Protein AF-A0A9P8N746-F1 (afdb_monomer_lite)

Structure (mmCIF, N/CA/C/O backbone):
data_AF-A0A9P8N746-F1
#
_entry.id   AF-A0A9P8N746-F1
#
loop_
_atom_site.group_PDB
_atom_site.id
_atom_site.type_symbol
_atom_site.label_atom_id
_atom_site.label_alt_id
_atom_site.label_comp_id
_atom_site.label_asym_id
_atom_site.label_entity_id
_atom_site.label_seq_id
_atom_site.pdbx_PDB_ins_code
_atom_site.Cartn_x
_atom_site.Cartn_y
_atom_site.Cartn_z
_atom_site.occupancy
_atom_site.B_iso_or_equiv
_atom_site.auth_seq_id
_atom_site.auth_comp_id
_atom_site.auth_asym_id
_atom_site.auth_atom_id
_atom_site.pdbx_PDB_model_num
ATOM 1 N N . MET A 1 1 ? 27.054 -27.789 27.777 1.00 50.03 1 MET A N 1
ATOM 2 C CA . MET A 1 1 ? 26.434 -27.687 26.439 1.00 50.03 1 MET A CA 1
ATOM 3 C C . MET A 1 1 ? 24.930 -27.628 26.649 1.00 50.03 1 MET A C 1
ATOM 5 O O . MET A 1 1 ? 24.378 -28.594 27.156 1.00 50.03 1 MET A O 1
ATOM 9 N N . VAL A 1 2 ? 24.296 -26.480 26.399 1.00 55.00 2 VAL A N 1
ATOM 10 C CA . VAL A 1 2 ? 22.843 -26.298 26.565 1.00 55.00 2 VAL A CA 1
ATOM 11 C C . VAL A 1 2 ? 22.188 -26.629 25.226 1.00 55.00 2 VAL A C 1
ATOM 13 O O . VAL A 1 2 ? 22.554 -26.040 24.212 1.00 55.00 2 VAL A O 1
ATOM 16 N N . LEU A 1 3 ? 21.285 -27.611 25.206 1.00 56.03 3 LEU A N 1
ATOM 17 C CA . LEU A 1 3 ? 20.491 -27.931 24.017 1.00 56.03 3 LEU A CA 1
ATOM 18 C C . LEU A 1 3 ? 19.552 -26.753 23.704 1.00 56.03 3 LEU A C 1
ATOM 20 O O . LEU A 1 3 ? 18.984 -26.186 24.641 1.00 56.03 3 LEU A O 1
ATOM 24 N N . PRO A 1 4 ? 19.362 -26.377 22.426 1.00 53.41 4 PRO A N 1
ATOM 25 C CA . PRO A 1 4 ? 18.393 -25.348 22.076 1.00 53.41 4 PRO A CA 1
ATOM 26 C C . PRO A 1 4 ? 16.993 -25.813 22.491 1.00 53.41 4 PRO A C 1
ATOM 28 O O . PRO A 1 4 ? 16.595 -26.946 22.211 1.00 53.41 4 PRO A O 1
ATOM 31 N N . LEU A 1 5 ? 16.258 -24.938 23.181 1.00 58.66 5 LEU A N 1
ATOM 32 C CA . LEU A 1 5 ? 14.853 -25.158 23.515 1.00 58.66 5 LEU A CA 1
ATOM 33 C C . LEU A 1 5 ? 14.089 -25.449 22.219 1.00 58.66 5 LEU A C 1
ATOM 35 O O . LEU A 1 5 ? 14.156 -24.670 21.267 1.00 58.66 5 LEU A O 1
ATOM 39 N N . LYS A 1 6 ? 13.378 -26.582 22.180 1.00 55.03 6 LYS A N 1
ATOM 40 C CA . LYS A 1 6 ? 12.427 -26.886 21.107 1.00 55.03 6 LYS A CA 1
ATOM 41 C C . LYS A 1 6 ? 11.469 -25.689 20.998 1.00 55.03 6 LYS A C 1
ATOM 43 O O . LYS A 1 6 ? 10.900 -25.323 22.029 1.00 55.03 6 LYS A O 1
ATOM 48 N N . PRO A 1 7 ? 11.299 -25.067 19.817 1.00 60.41 7 PRO A N 1
ATOM 49 C CA . PRO A 1 7 ? 10.281 -24.041 19.639 1.00 60.41 7 PRO A CA 1
ATOM 50 C C . PRO A 1 7 ? 8.944 -24.610 20.110 1.00 60.41 7 PRO A C 1
ATOM 52 O O . PRO A 1 7 ? 8.582 -25.714 19.701 1.00 60.41 7 PRO A O 1
ATOM 55 N N . ALA A 1 8 ? 8.264 -23.904 21.016 1.00 66.31 8 ALA A N 1
ATOM 56 C CA . ALA A 1 8 ? 6.933 -24.293 21.453 1.00 66.31 8 ALA A CA 1
ATOM 57 C C . ALA A 1 8 ? 6.047 -24.422 20.210 1.00 66.31 8 ALA A C 1
ATOM 59 O O . ALA A 1 8 ? 6.001 -23.508 19.383 1.00 66.31 8 ALA A O 1
ATOM 60 N N . GLU A 1 9 ? 5.411 -25.579 20.054 1.00 63.69 9 GLU A N 1
ATOM 61 C CA . GLU A 1 9 ? 4.445 -25.819 18.991 1.00 63.69 9 GLU A CA 1
ATOM 62 C C . GLU A 1 9 ? 3.302 -24.823 19.198 1.00 63.69 9 GLU A C 1
ATOM 64 O O . GLU A 1 9 ? 2.589 -24.868 20.197 1.00 63.69 9 GLU A O 1
ATOM 69 N N . ARG A 1 10 ? 3.246 -23.810 18.331 1.00 69.12 10 ARG A N 1
ATOM 70 C CA . ARG A 1 10 ? 2.259 -22.738 18.408 1.00 69.12 10 ARG A CA 1
ATOM 71 C C . ARG A 1 10 ? 0.929 -23.296 17.916 1.00 69.12 10 ARG A C 1
ATOM 73 O O . ARG A 1 10 ? 0.896 -23.873 16.831 1.00 69.12 10 ARG A O 1
ATOM 80 N N . ASP A 1 11 ? -0.140 -23.074 18.678 1.00 79.62 11 ASP A N 1
ATOM 81 C CA . ASP A 1 11 ? -1.488 -23.425 18.235 1.00 79.62 11 ASP A CA 1
ATOM 82 C C . ASP A 1 11 ? -1.778 -22.768 16.872 1.00 79.62 11 ASP A C 1
ATOM 84 O O . ASP A 1 11 ? -1.524 -21.564 16.710 1.00 79.62 11 ASP A O 1
ATOM 88 N N . PRO A 1 12 ? -2.270 -23.536 15.884 1.00 73.31 12 PRO A N 1
ATOM 89 C CA . PRO A 1 12 ? -2.560 -23.011 14.559 1.00 73.31 12 PRO A CA 1
ATOM 90 C C . PRO A 1 12 ? -3.669 -21.961 14.657 1.00 73.31 12 PRO A C 1
ATOM 92 O O . PRO A 1 12 ? -4.740 -22.223 15.206 1.00 73.31 12 PRO A O 1
ATOM 95 N N . ASP A 1 13 ? -3.410 -20.774 14.110 1.00 82.81 13 ASP A N 1
ATOM 96 C CA . ASP A 1 13 ? -4.401 -19.710 13.958 1.00 82.81 13 ASP A CA 1
ATOM 97 C C . ASP A 1 13 ? -4.862 -19.741 12.498 1.00 82.81 13 ASP A C 1
ATOM 99 O O . ASP A 1 13 ? -4.156 -19.241 11.616 1.00 82.81 13 ASP A O 1
ATOM 103 N N . PRO A 1 14 ? -6.048 -20.304 12.201 1.00 81.62 14 PRO A N 1
ATOM 104 C CA . PRO A 1 14 ? -6.472 -20.536 10.829 1.00 81.62 14 PRO A CA 1
ATOM 105 C C . PRO A 1 14 ? -6.567 -19.252 10.003 1.00 81.62 14 PRO A C 1
ATOM 107 O O . PRO A 1 14 ? -6.422 -19.310 8.783 1.00 81.62 14 PRO A O 1
ATOM 110 N N . ALA A 1 15 ? -6.839 -18.103 10.630 1.00 75.88 15 ALA A N 1
ATOM 111 C CA . ALA A 1 15 ? -6.926 -16.828 9.927 1.00 75.88 15 ALA A CA 1
ATOM 112 C C . ALA A 1 15 ? -5.526 -16.325 9.557 1.00 75.88 15 ALA A C 1
ATOM 114 O O . ALA A 1 15 ? -5.258 -15.993 8.398 1.00 75.88 15 ALA A O 1
ATOM 115 N N . PHE A 1 16 ? -4.615 -16.339 10.528 1.00 74.50 16 PHE A N 1
ATOM 116 C CA . PHE A 1 16 ? -3.247 -15.871 10.337 1.00 74.50 16 PHE A CA 1
ATOM 117 C C . PHE A 1 16 ? -2.428 -16.797 9.426 1.00 74.50 16 PHE A C 1
ATOM 119 O O . PHE A 1 16 ? -1.672 -16.327 8.570 1.00 74.50 16 PHE A O 1
ATOM 126 N N . ASP A 1 17 ? -2.625 -18.108 9.547 1.00 81.88 17 ASP A N 1
ATOM 127 C CA . ASP A 1 17 ? -1.928 -19.122 8.756 1.00 81.88 17 ASP A CA 1
ATOM 128 C C . ASP A 1 17 ? -2.364 -19.082 7.287 1.00 81.88 17 ASP A C 1
ATOM 130 O O . ASP A 1 17 ? -1.523 -19.129 6.389 1.00 81.88 17 ASP A O 1
ATOM 134 N N . ARG A 1 18 ? -3.659 -18.868 7.010 1.00 80.25 18 ARG A N 1
ATOM 135 C CA . ARG A 1 18 ? -4.152 -18.639 5.638 1.00 80.25 18 ARG A CA 1
ATOM 136 C C . ARG A 1 18 ? -3.530 -17.400 5.009 1.00 80.25 18 ARG A C 1
ATOM 138 O O . ARG A 1 18 ? -3.132 -17.443 3.846 1.00 80.25 18 ARG A O 1
ATOM 145 N N . GLN A 1 19 ? -3.428 -16.306 5.762 1.00 76.25 19 GLN A N 1
ATOM 146 C CA . GLN A 1 19 ? -2.815 -15.073 5.270 1.00 76.25 19 GLN A CA 1
ATOM 147 C C . GLN A 1 19 ? -1.318 -15.262 4.993 1.00 76.25 19 GLN A C 1
ATOM 149 O O . GLN A 1 19 ? -0.813 -14.775 3.979 1.00 76.25 19 GLN A O 1
ATOM 154 N N . ARG A 1 20 ? -0.613 -15.999 5.860 1.00 77.31 20 ARG A N 1
ATOM 155 C CA . ARG A 1 20 ? 0.792 -16.372 5.648 1.00 77.31 20 ARG A CA 1
ATOM 156 C C . ARG A 1 20 ? 0.983 -17.227 4.406 1.00 77.31 20 ARG A C 1
ATOM 158 O O . ARG A 1 20 ? 1.853 -16.907 3.602 1.00 77.31 20 ARG A O 1
ATOM 165 N N . GLU A 1 21 ? 0.173 -18.266 4.227 1.00 78.75 21 GLU A N 1
ATOM 166 C CA . GLU A 1 21 ? 0.250 -19.135 3.049 1.00 78.75 21 GLU A CA 1
ATOM 167 C C . GLU A 1 21 ? -0.105 -18.389 1.759 1.00 78.75 21 GLU A C 1
ATOM 169 O O . GLU A 1 21 ? 0.557 -18.564 0.737 1.00 78.75 21 GLU A O 1
ATOM 174 N N . HIS A 1 22 ? -1.089 -17.489 1.805 1.00 74.25 22 HIS A N 1
ATOM 175 C CA . HIS A 1 22 ? -1.443 -16.641 0.667 1.00 74.25 22 HIS A CA 1
ATOM 176 C C . HIS A 1 22 ? -0.302 -15.693 0.261 1.00 74.25 22 HIS A C 1
ATOM 178 O O . HIS A 1 22 ? -0.089 -15.456 -0.925 1.00 74.25 22 HIS A O 1
ATOM 184 N N . LYS A 1 23 ? 0.455 -15.176 1.236 1.00 72.94 23 LYS A N 1
ATOM 185 C CA . LYS A 1 23 ? 1.614 -14.295 1.011 1.00 72.94 23 LYS A CA 1
ATOM 186 C C . LYS A 1 23 ? 2.929 -15.060 0.819 1.00 72.94 23 LYS A C 1
ATOM 188 O O . LYS A 1 23 ? 3.986 -14.441 0.695 1.00 72.94 23 LYS 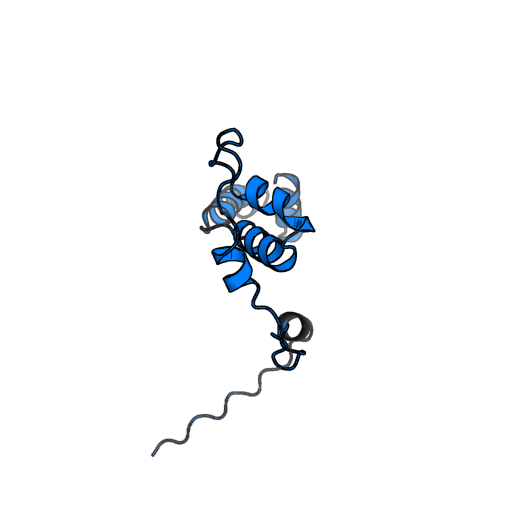A O 1
ATOM 193 N N . ARG A 1 24 ? 2.901 -16.396 0.819 1.00 78.25 24 ARG A N 1
ATOM 194 C CA . ARG A 1 24 ? 4.109 -17.215 0.717 1.00 78.25 24 ARG A CA 1
ATOM 195 C C . ARG A 1 24 ? 4.659 -17.128 -0.702 1.00 78.25 24 ARG A C 1
ATOM 197 O O . ARG A 1 24 ? 4.000 -17.520 -1.665 1.00 78.25 24 ARG A O 1
ATOM 204 N N . ILE A 1 25 ? 5.880 -16.611 -0.825 1.00 69.56 25 ILE A N 1
ATOM 205 C CA . ILE A 1 25 ? 6.564 -16.472 -2.112 1.00 69.56 25 ILE A CA 1
ATOM 206 C C . ILE A 1 25 ? 6.760 -17.871 -2.703 1.00 69.56 25 ILE A C 1
ATOM 208 O O . ILE A 1 25 ? 7.432 -18.727 -2.121 1.00 69.56 25 ILE A O 1
ATOM 212 N N . ARG A 1 26 ? 6.147 -18.120 -3.862 1.00 68.38 26 ARG A N 1
ATOM 213 C CA . ARG A 1 26 ? 6.289 -19.383 -4.590 1.00 68.38 26 ARG A CA 1
ATOM 214 C C . ARG A 1 26 ? 7.582 -19.348 -5.394 1.00 68.38 26 ARG A C 1
ATOM 216 O O . ARG A 1 26 ? 7.609 -18.881 -6.522 1.00 68.38 26 ARG A O 1
ATOM 223 N N . ILE A 1 27 ? 8.643 -19.875 -4.798 1.00 66.69 27 ILE A N 1
ATOM 224 C CA . ILE A 1 27 ? 9.992 -19.939 -5.388 1.00 66.69 27 ILE A CA 1
ATOM 225 C C . ILE A 1 27 ? 10.137 -20.998 -6.497 1.00 66.69 27 ILE A C 1
ATOM 227 O O . ILE A 1 27 ? 11.116 -20.981 -7.228 1.00 66.69 27 ILE A O 1
ATOM 231 N N . ASN A 1 28 ? 9.157 -21.894 -6.654 1.00 64.31 28 ASN A N 1
ATOM 232 C CA . ASN A 1 28 ? 9.225 -23.031 -7.586 1.00 64.31 28 ASN A CA 1
ATOM 233 C C . ASN A 1 28 ? 8.438 -22.806 -8.894 1.00 64.31 28 ASN A C 1
ATOM 235 O O . ASN A 1 28 ? 8.031 -23.768 -9.543 1.00 64.31 28 ASN A O 1
ATOM 239 N N . GLY A 1 29 ? 8.146 -21.552 -9.251 1.00 65.06 29 GLY A N 1
ATOM 240 C CA . GLY A 1 29 ? 7.523 -21.218 -10.534 1.00 65.06 29 GLY A CA 1
ATOM 241 C C . GLY A 1 29 ? 8.529 -21.269 -11.692 1.00 65.06 29 GLY A C 1
ATOM 242 O O . GLY A 1 29 ? 9.733 -21.176 -11.450 1.00 65.06 29 GLY A O 1
ATOM 243 N N . PRO A 1 30 ? 8.070 -21.406 -12.950 1.00 66.50 30 PRO A N 1
ATOM 244 C CA . PRO A 1 30 ? 8.952 -21.243 -14.099 1.00 66.50 30 PRO A CA 1
ATOM 245 C C . PRO A 1 30 ? 9.580 -19.847 -14.048 1.00 66.50 30 PRO A C 1
ATOM 247 O O . PRO A 1 30 ? 8.874 -18.842 -13.960 1.00 66.50 30 PRO A O 1
ATOM 250 N N . VAL A 1 31 ? 10.911 -19.794 -14.070 1.00 64.00 31 VAL A N 1
ATOM 251 C CA . VAL A 1 31 ? 11.654 -18.535 -14.146 1.00 64.00 31 VAL A CA 1
ATOM 252 C C . VAL A 1 31 ? 11.334 -17.911 -15.503 1.00 64.00 31 VAL A C 1
ATOM 254 O O . VAL A 1 31 ? 11.564 -18.537 -16.538 1.00 64.00 31 VAL A O 1
ATOM 257 N N . SER A 1 32 ? 10.748 -16.711 -15.502 1.00 66.31 32 SER A N 1
ATOM 258 C CA . SER A 1 32 ? 10.567 -15.925 -16.727 1.00 66.31 32 SER A CA 1
ATOM 259 C C . SER A 1 32 ? 11.915 -15.806 -17.439 1.00 66.31 32 SER A C 1
ATOM 261 O O . SER A 1 32 ? 12.914 -15.470 -16.808 1.00 66.31 32 SER A O 1
ATOM 263 N N . ALA A 1 33 ? 11.956 -16.079 -18.745 1.00 67.81 33 ALA A N 1
ATOM 264 C CA . ALA A 1 33 ? 13.191 -16.026 -19.535 1.00 67.81 33 ALA A CA 1
ATOM 265 C C . ALA A 1 33 ? 13.799 -14.612 -19.621 1.00 67.81 33 ALA A C 1
ATOM 267 O O . ALA A 1 33 ? 14.943 -14.453 -20.040 1.00 67.81 33 ALA A O 1
ATOM 268 N N . THR A 1 34 ? 13.035 -13.589 -19.237 1.00 71.44 34 THR A N 1
ATOM 269 C CA . THR A 1 34 ? 13.446 -12.187 -19.252 1.00 71.44 34 THR A CA 1
ATOM 270 C C . THR A 1 34 ? 13.263 -11.593 -17.862 1.00 71.44 34 THR A C 1
ATOM 272 O O . THR A 1 34 ? 12.176 -11.680 -17.283 1.00 71.44 34 THR A O 1
ATOM 275 N N . ASP A 1 35 ? 14.335 -10.995 -17.343 1.00 82.19 35 ASP A N 1
ATOM 276 C CA . ASP A 1 35 ? 14.332 -10.252 -16.087 1.00 82.19 35 ASP A CA 1
ATOM 277 C C . ASP A 1 35 ? 13.640 -8.892 -16.284 1.00 82.19 35 ASP A C 1
ATOM 279 O O . ASP A 1 35 ? 14.078 -8.054 -17.077 1.00 82.19 35 ASP A O 1
ATOM 283 N N . LEU A 1 36 ? 12.537 -8.686 -15.560 1.00 77.25 36 LEU A N 1
ATOM 284 C CA . LEU A 1 36 ? 11.729 -7.467 -15.613 1.00 77.25 36 LEU A CA 1
ATOM 285 C C . LEU A 1 36 ? 12.485 -6.241 -15.084 1.00 77.25 36 LEU A C 1
ATOM 287 O O . LEU A 1 36 ? 12.228 -5.124 -15.534 1.00 77.25 36 LEU A O 1
ATOM 291 N N . TYR A 1 37 ? 13.407 -6.437 -14.137 1.00 79.25 37 TYR A N 1
ATOM 292 C CA . TYR A 1 37 ? 14.231 -5.355 -13.608 1.00 79.25 37 TYR A CA 1
ATOM 293 C C . TYR A 1 37 ? 15.212 -4.861 -14.672 1.00 79.25 37 TYR A C 1
ATOM 295 O O . TYR A 1 37 ? 15.260 -3.665 -14.951 1.00 79.25 37 TYR A O 1
ATOM 303 N N . GLU A 1 38 ? 15.920 -5.773 -15.336 1.00 83.19 38 GLU A N 1
ATOM 304 C CA . GLU A 1 38 ? 16.838 -5.427 -16.429 1.00 83.19 38 GLU A CA 1
ATOM 305 C C . GLU A 1 38 ? 16.107 -4.762 -17.601 1.00 83.19 38 GLU A C 1
ATOM 307 O O . GLU A 1 38 ? 16.561 -3.745 -18.131 1.00 83.19 38 GLU A O 1
ATOM 312 N N . GLN A 1 39 ? 14.918 -5.262 -17.957 1.00 81.00 39 GLN A N 1
ATOM 313 C CA . GLN A 1 39 ? 14.060 -4.624 -18.957 1.00 81.00 39 GLN A CA 1
ATOM 314 C C . GLN A 1 39 ? 13.709 -3.178 -18.571 1.00 81.00 39 GLN A C 1
ATOM 316 O O . GLN A 1 39 ? 13.714 -2.291 -19.427 1.00 81.00 39 GLN A O 1
ATOM 321 N N . TYR A 1 40 ? 13.417 -2.922 -17.295 1.00 79.00 40 TYR A N 1
ATOM 322 C CA . TYR A 1 40 ? 13.145 -1.574 -16.803 1.00 79.00 40 TYR A CA 1
ATOM 323 C C . TYR A 1 40 ? 14.373 -0.665 -16.865 1.00 79.00 40 TYR A C 1
ATOM 325 O O . TYR A 1 40 ? 14.251 0.466 -17.329 1.00 79.00 40 TYR A O 1
ATOM 333 N N . ILE A 1 41 ? 15.552 -1.145 -16.453 1.00 82.25 41 ILE A N 1
ATOM 334 C CA . ILE A 1 41 ? 16.799 -0.369 -16.546 1.00 82.25 41 ILE A CA 1
ATOM 335 C C . ILE A 1 41 ? 17.122 -0.010 -18.002 1.00 82.25 41 ILE A C 1
ATOM 337 O O . ILE A 1 41 ? 17.580 1.101 -18.264 1.00 82.25 41 ILE A O 1
ATOM 341 N N . ALA A 1 42 ? 16.853 -0.922 -18.938 1.00 82.50 42 ALA A N 1
ATOM 342 C CA . ALA A 1 42 ? 17.070 -0.709 -20.366 1.00 82.50 42 ALA A CA 1
ATOM 343 C C . ALA A 1 42 ? 16.003 0.181 -21.033 1.00 82.50 42 ALA A C 1
ATOM 345 O O . ALA A 1 42 ? 16.253 0.735 -22.104 1.00 82.50 42 ALA A O 1
ATOM 346 N N . THR A 1 43 ? 14.815 0.316 -20.435 1.00 77.00 43 THR A N 1
ATOM 347 C CA . THR A 1 43 ? 13.747 1.171 -20.967 1.00 77.00 43 THR A CA 1
ATOM 348 C C . THR A 1 43 ? 14.046 2.627 -20.629 1.00 77.00 43 THR A C 1
ATOM 350 O O . THR A 1 43 ? 14.343 2.952 -19.479 1.00 77.00 43 THR A O 1
ATOM 353 N N . ASP A 1 44 ? 13.923 3.521 -21.612 1.00 69.00 44 ASP A N 1
ATOM 354 C CA . ASP A 1 44 ? 14.101 4.950 -21.369 1.00 69.00 44 ASP A CA 1
ATOM 355 C C . ASP A 1 44 ? 13.143 5.428 -20.265 1.00 69.00 44 ASP A C 1
ATOM 357 O O . ASP A 1 44 ? 11.912 5.292 -20.335 1.00 69.00 44 ASP A O 1
ATOM 361 N N . ARG A 1 45 ? 13.736 5.948 -19.188 1.00 65.50 45 ARG A N 1
ATOM 362 C CA . ARG A 1 45 ? 13.009 6.361 -17.987 1.00 65.50 45 ARG A CA 1
ATOM 363 C C . ARG A 1 45 ? 12.157 7.595 -18.268 1.00 65.50 45 ARG A C 1
ATOM 365 O O . ARG A 1 45 ? 11.180 7.804 -17.549 1.00 65.50 45 ARG A O 1
ATOM 372 N N . LEU A 1 46 ? 12.487 8.363 -19.310 1.00 59.31 46 LEU A N 1
ATOM 373 C CA . LEU A 1 46 ? 12.079 9.751 -19.473 1.00 59.31 46 LEU A CA 1
ATOM 374 C C . LEU A 1 46 ? 11.607 10.059 -20.902 1.00 59.31 46 LEU A C 1
ATOM 376 O O . LEU A 1 46 ? 12.257 10.803 -21.623 1.00 59.31 46 LEU A O 1
ATOM 380 N N . TYR A 1 47 ? 10.433 9.569 -21.306 1.00 52.59 47 TYR A N 1
ATOM 381 C CA . TYR A 1 47 ? 9.757 10.151 -22.473 1.00 52.59 47 TYR A CA 1
ATOM 382 C C . TYR A 1 47 ? 8.472 10.870 -22.078 1.00 52.59 47 TYR A C 1
ATOM 384 O O . TYR A 1 47 ? 7.364 10.393 -22.310 1.00 52.59 47 TYR A O 1
ATOM 392 N N . ASN A 1 48 ? 8.648 12.027 -21.435 1.00 53.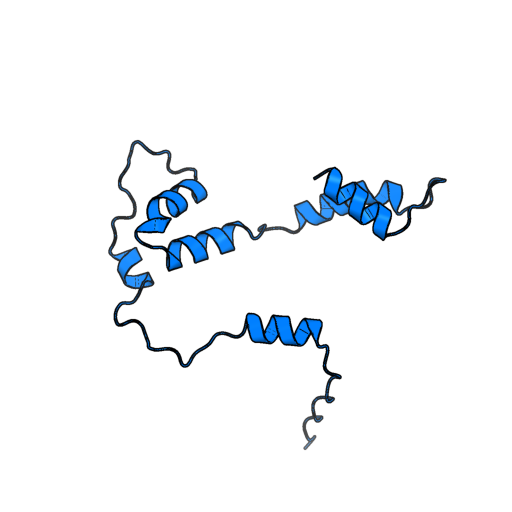78 48 ASN A N 1
ATOM 393 C CA . ASN A 1 48 ? 7.931 13.252 -21.786 1.00 53.78 48 ASN A CA 1
ATOM 394 C C . ASN A 1 48 ? 8.424 14.416 -20.914 1.00 53.78 48 ASN A C 1
ATOM 396 O O . ASN A 1 48 ? 7.964 14.581 -19.788 1.00 53.78 48 ASN A O 1
ATOM 400 N N . ASP A 1 49 ? 9.227 15.314 -21.487 1.00 53.84 49 ASP A N 1
ATOM 401 C CA . ASP A 1 49 ? 9.539 16.642 -20.917 1.00 53.84 49 ASP A CA 1
ATOM 402 C C . ASP A 1 49 ? 8.279 17.518 -20.697 1.00 53.84 49 ASP A C 1
ATOM 404 O O . ASP A 1 49 ? 8.340 18.635 -20.188 1.00 53.84 49 ASP A O 1
ATOM 408 N N . LYS A 1 50 ? 7.107 17.018 -21.114 1.00 52.28 50 LYS A N 1
ATOM 409 C CA . LYS A 1 50 ? 5.786 17.652 -21.028 1.00 52.28 50 LYS A CA 1
ATOM 410 C C . LYS A 1 5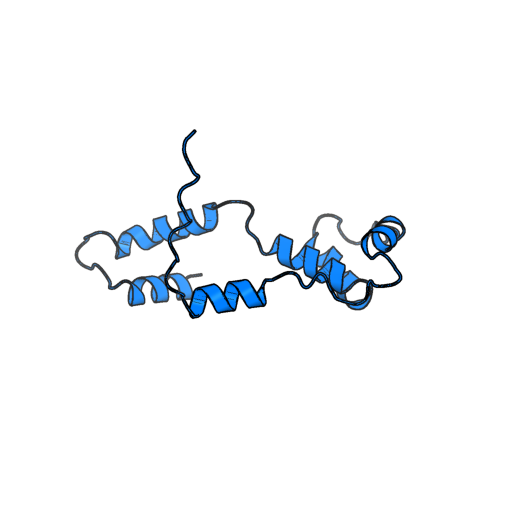0 ? 4.873 17.051 -19.954 1.00 52.28 50 LYS A C 1
ATOM 412 O O . LYS A 1 50 ? 3.837 17.650 -19.671 1.00 52.28 50 LYS A O 1
ATOM 417 N N . ALA A 1 51 ? 5.211 15.888 -19.397 1.00 51.91 51 ALA A N 1
ATOM 418 C CA . ALA A 1 51 ? 4.466 15.256 -18.314 1.00 51.91 51 ALA A CA 1
ATOM 419 C C . ALA A 1 51 ? 5.242 15.525 -17.026 1.00 51.91 51 ALA A C 1
ATOM 421 O O . ALA A 1 51 ? 6.344 15.006 -16.849 1.00 51.91 51 ALA A O 1
ATOM 422 N N . GLY A 1 52 ? 4.703 16.411 -16.186 1.00 52.09 52 GLY A N 1
ATOM 423 C CA . GLY A 1 52 ? 5.327 16.830 -14.935 1.00 52.09 52 GLY A CA 1
ATOM 424 C C . GLY A 1 52 ? 5.897 15.632 -14.181 1.00 52.09 52 GLY A C 1
ATOM 425 O O . GLY A 1 52 ? 5.176 14.691 -13.861 1.00 52.09 52 GLY A O 1
ATOM 426 N N . HIS A 1 53 ? 7.205 15.674 -13.942 1.00 54.22 53 HIS A N 1
ATOM 427 C CA . HIS A 1 53 ? 8.000 14.637 -13.277 1.00 54.22 53 HIS A CA 1
ATOM 428 C C . HIS A 1 53 ? 7.639 14.415 -11.800 1.00 54.22 53 HIS A C 1
ATOM 430 O O . HIS A 1 53 ? 8.311 13.650 -11.112 1.00 54.22 53 HIS A O 1
ATOM 436 N N . ASP A 1 54 ? 6.582 15.059 -11.318 1.00 65.81 54 ASP A N 1
ATOM 437 C CA . ASP A 1 54 ? 6.299 15.180 -9.895 1.00 65.81 54 ASP A CA 1
ATOM 438 C C . ASP A 1 54 ? 5.274 14.144 -9.405 1.00 65.81 54 ASP A C 1
ATOM 440 O O . ASP A 1 54 ? 5.096 13.991 -8.199 1.00 65.81 54 ASP A O 1
ATOM 444 N N . ASP A 1 55 ? 4.624 13.398 -10.312 1.00 83.00 55 ASP A N 1
ATOM 445 C CA . ASP A 1 55 ? 3.645 12.365 -9.952 1.00 83.00 55 ASP A CA 1
ATOM 446 C C . ASP A 1 55 ? 4.135 10.949 -10.302 1.00 83.00 55 ASP A C 1
ATOM 448 O O . ASP A 1 55 ? 3.980 10.437 -11.419 1.00 83.00 55 ASP A O 1
ATOM 452 N N . ALA A 1 56 ? 4.711 10.289 -9.296 1.00 85.94 56 ALA A N 1
ATOM 453 C CA . ALA A 1 56 ? 5.176 8.911 -9.395 1.00 85.94 56 ALA A CA 1
ATOM 454 C C . ALA A 1 56 ? 4.028 7.906 -9.616 1.00 85.94 56 ALA A C 1
ATOM 456 O O . ALA A 1 56 ? 4.243 6.862 -10.236 1.00 85.94 56 ALA A O 1
ATOM 457 N N . ILE A 1 57 ? 2.807 8.204 -9.156 1.00 89.62 57 ILE A N 1
ATOM 458 C CA . ILE A 1 57 ? 1.644 7.329 -9.351 1.00 89.62 57 ILE A CA 1
ATOM 459 C C . ILE A 1 57 ? 1.227 7.371 -10.822 1.00 89.62 57 ILE A C 1
ATOM 461 O O . ILE A 1 57 ? 1.116 6.320 -11.461 1.00 89.62 57 ILE A O 1
ATOM 465 N N . ALA A 1 58 ? 1.077 8.568 -11.396 1.00 87.44 58 ALA A N 1
ATOM 466 C CA . ALA A 1 58 ? 0.750 8.734 -12.814 1.00 87.44 58 ALA A CA 1
ATOM 467 C C . ALA A 1 58 ? 1.797 8.077 -13.734 1.00 87.44 58 ALA A C 1
ATOM 469 O O . ALA A 1 58 ? 1.445 7.435 -14.730 1.00 87.44 58 ALA A O 1
ATOM 470 N N . TYR A 1 59 ? 3.080 8.168 -13.366 1.00 85.56 59 TYR A N 1
ATOM 471 C CA . TYR A 1 59 ? 4.177 7.511 -14.077 1.00 85.56 59 TYR A CA 1
ATOM 472 C C . TYR A 1 59 ? 3.977 5.993 -14.195 1.00 85.56 59 TYR A C 1
ATOM 474 O O . TYR A 1 59 ? 4.064 5.447 -15.300 1.00 85.56 59 TYR A O 1
ATOM 482 N N . TRP A 1 60 ? 3.688 5.302 -13.087 1.00 88.56 60 TRP A N 1
ATOM 483 C CA . TRP A 1 60 ? 3.514 3.844 -13.099 1.00 88.56 60 TRP A CA 1
ATOM 484 C C . TRP A 1 60 ? 2.177 3.408 -13.692 1.00 88.56 60 TRP A C 1
ATOM 486 O O . TRP A 1 60 ? 2.131 2.383 -14.371 1.00 88.56 60 TRP A O 1
ATOM 496 N N . LEU A 1 61 ? 1.118 4.209 -13.539 1.00 88.69 61 LEU A N 1
ATOM 497 C CA . LEU A 1 61 ? -0.160 3.959 -14.211 1.00 88.69 61 LEU A CA 1
ATOM 498 C C . LEU A 1 61 ? -0.016 3.988 -15.738 1.00 88.69 61 LEU A C 1
ATOM 500 O O . LEU A 1 61 ? -0.542 3.107 -16.413 1.00 88.69 61 LEU A O 1
ATOM 504 N N . SER A 1 62 ? 0.765 4.924 -16.291 1.00 86.38 62 SER A N 1
ATOM 505 C CA . SER A 1 62 ? 1.013 4.991 -17.744 1.00 86.38 62 SER A CA 1
ATOM 506 C C . SER A 1 62 ? 1.740 3.761 -18.312 1.00 86.38 62 SER A C 1
ATOM 508 O O . SER A 1 62 ? 1.655 3.482 -19.506 1.00 86.38 62 SER A O 1
ATOM 510 N N . ARG A 1 63 ? 2.444 3.005 -17.457 1.00 84.94 63 ARG A N 1
ATOM 511 C CA . ARG A 1 63 ? 3.187 1.786 -17.814 1.00 84.94 63 ARG A CA 1
ATOM 512 C C . ARG A 1 63 ? 2.486 0.504 -17.376 1.00 84.94 63 ARG A C 1
ATOM 514 O O . ARG A 1 63 ? 3.066 -0.571 -17.505 1.00 84.94 63 ARG A O 1
ATOM 521 N N . TYR A 1 64 ? 1.252 0.584 -16.882 1.00 87.25 64 TYR A N 1
ATOM 522 C CA . TYR A 1 64 ? 0.558 -0.588 -16.354 1.00 87.25 64 TYR A CA 1
ATOM 523 C C . TYR A 1 64 ? 0.338 -1.675 -17.419 1.00 87.25 64 TYR A C 1
ATOM 525 O O . TYR A 1 64 ? 0.464 -2.860 -17.119 1.00 87.25 64 TYR A O 1
ATOM 533 N N . ASP A 1 65 ? 0.087 -1.290 -18.672 1.00 85.38 65 ASP A N 1
ATOM 534 C CA . ASP A 1 65 ? -0.103 -2.249 -19.767 1.00 85.38 65 ASP A CA 1
ATOM 535 C C . ASP A 1 65 ? 1.220 -2.804 -20.321 1.00 85.38 65 ASP A C 1
ATOM 537 O O . ASP A 1 65 ? 1.277 -3.960 -20.739 1.00 85.38 65 ASP A O 1
ATOM 541 N N . SER A 1 66 ? 2.298 -2.011 -20.311 1.00 83.44 66 SER A N 1
ATOM 542 C CA . SER A 1 66 ? 3.601 -2.398 -20.879 1.00 83.44 66 SER A CA 1
ATOM 543 C C . SER A 1 66 ? 4.520 -3.111 -19.884 1.00 83.44 66 SER A C 1
ATOM 545 O O . SER A 1 66 ? 5.334 -3.940 -20.287 1.00 83.44 66 SER A O 1
ATOM 547 N N . GLN A 1 67 ? 4.400 -2.804 -18.591 1.00 84.38 67 GLN A N 1
ATOM 548 C CA . GLN A 1 67 ? 5.247 -3.312 -17.507 1.00 84.38 67 GLN A CA 1
ATOM 549 C C . GLN A 1 67 ? 4.401 -3.682 -16.279 1.00 84.38 67 GLN A C 1
ATOM 551 O O . GLN A 1 67 ? 4.675 -3.255 -15.159 1.00 84.38 67 GLN A O 1
ATOM 556 N N . ARG A 1 68 ? 3.351 -4.484 -16.487 1.00 85.94 68 ARG A N 1
ATOM 557 C CA . ARG A 1 68 ? 2.297 -4.753 -15.494 1.00 85.94 68 ARG A CA 1
ATOM 558 C C . ARG A 1 68 ? 2.790 -5.190 -14.120 1.00 85.94 68 ARG A C 1
ATOM 560 O O . ARG A 1 68 ? 2.316 -4.668 -13.114 1.00 85.94 68 ARG A O 1
ATOM 567 N N . ASP A 1 69 ? 3.707 -6.150 -14.059 1.00 86.50 69 ASP A N 1
ATOM 568 C CA . ASP A 1 69 ? 4.166 -6.688 -12.775 1.00 86.50 69 ASP A CA 1
ATOM 569 C C . ASP A 1 69 ? 5.022 -5.683 -12.001 1.00 86.50 69 ASP A C 1
ATOM 571 O O . ASP A 1 69 ? 4.850 -5.542 -10.790 1.00 86.50 69 ASP A O 1
ATOM 575 N N . LEU A 1 70 ? 5.873 -4.923 -12.696 1.00 87.00 70 LEU A N 1
ATOM 576 C CA . LEU A 1 70 ? 6.693 -3.888 -12.073 1.00 87.00 70 LEU A CA 1
ATOM 577 C C . LEU A 1 70 ? 5.854 -2.674 -11.652 1.00 87.00 70 LEU A C 1
ATOM 579 O O . LEU A 1 70 ? 6.008 -2.180 -10.538 1.00 87.00 70 LEU A O 1
ATOM 583 N N . ALA A 1 71 ? 4.921 -2.242 -12.504 1.00 88.38 71 ALA A N 1
ATOM 584 C CA . ALA A 1 71 ? 3.982 -1.171 -12.188 1.00 88.38 71 ALA A CA 1
ATOM 585 C C . ALA A 1 71 ? 3.102 -1.535 -10.989 1.00 88.38 71 ALA A C 1
ATOM 587 O O . ALA A 1 71 ? 2.935 -0.723 -10.084 1.00 88.38 71 ALA A O 1
ATOM 588 N N . ARG A 1 72 ? 2.589 -2.772 -10.933 1.00 91.00 72 ARG A N 1
ATOM 589 C CA . ARG A 1 72 ? 1.829 -3.257 -9.776 1.00 91.00 72 ARG A CA 1
ATOM 590 C C . ARG A 1 72 ? 2.674 -3.253 -8.506 1.00 91.00 72 ARG A C 1
ATOM 592 O O . ARG A 1 72 ? 2.215 -2.727 -7.504 1.00 91.00 72 ARG A O 1
ATOM 599 N N . PHE A 1 73 ? 3.908 -3.755 -8.561 1.00 89.88 73 PHE A N 1
ATOM 600 C CA . PHE A 1 73 ? 4.815 -3.723 -7.411 1.00 89.88 73 PHE A CA 1
ATOM 601 C C . PHE A 1 73 ? 5.075 -2.296 -6.904 1.00 89.88 73 PHE A C 1
ATOM 603 O O . PHE A 1 73 ? 5.007 -2.046 -5.702 1.00 89.88 73 PHE A O 1
ATOM 610 N N . ALA A 1 74 ? 5.344 -1.352 -7.808 1.00 90.94 74 ALA A N 1
ATOM 611 C CA . ALA A 1 74 ? 5.587 0.039 -7.439 1.00 90.94 74 ALA A CA 1
ATOM 612 C C . ALA A 1 74 ? 4.344 0.709 -6.828 1.00 90.94 74 ALA A C 1
ATOM 614 O O . ALA A 1 74 ? 4.453 1.400 -5.818 1.00 90.94 74 ALA A O 1
ATOM 615 N N . LEU A 1 75 ? 3.161 0.474 -7.402 1.00 92.31 75 LEU A N 1
ATOM 616 C CA . LEU A 1 75 ? 1.899 1.007 -6.881 1.00 92.31 75 LEU A CA 1
ATOM 617 C C . LEU A 1 75 ? 1.534 0.394 -5.522 1.00 92.31 75 LEU A C 1
ATOM 619 O O . LEU A 1 75 ? 1.106 1.122 -4.629 1.00 92.31 75 LEU A O 1
ATOM 623 N N . ASP A 1 76 ? 1.762 -0.909 -5.335 1.00 93.81 76 ASP A N 1
ATOM 624 C CA . ASP A 1 76 ? 1.578 -1.581 -4.044 1.00 93.81 76 ASP A CA 1
ATOM 625 C C . ASP A 1 76 ? 2.513 -0.991 -2.976 1.00 93.81 76 ASP A C 1
ATOM 627 O O . ASP A 1 76 ? 2.110 -0.816 -1.828 1.00 93.81 76 ASP A O 1
ATOM 631 N N . LEU A 1 77 ? 3.752 -0.646 -3.346 1.00 92.06 77 LEU A N 1
ATOM 632 C CA . LEU A 1 77 ? 4.698 0.018 -2.450 1.00 92.06 77 LEU A CA 1
ATOM 633 C C . LEU A 1 77 ? 4.235 1.434 -2.081 1.00 92.06 77 LEU A C 1
ATOM 635 O O . LEU A 1 77 ? 4.328 1.815 -0.919 1.00 92.06 77 LEU A O 1
ATOM 639 N N . PHE A 1 78 ? 3.718 2.202 -3.040 1.00 90.50 78 PHE A N 1
ATOM 640 C CA . PHE A 1 78 ? 3.211 3.558 -2.794 1.00 90.50 78 PHE A CA 1
ATOM 641 C C . PHE A 1 78 ? 1.925 3.596 -1.971 1.00 90.50 78 PHE A C 1
ATOM 643 O O . PHE A 1 78 ? 1.646 4.607 -1.334 1.00 90.50 78 PHE A O 1
ATOM 650 N N . ALA A 1 79 ? 1.162 2.503 -1.942 1.00 90.62 79 ALA A N 1
ATOM 651 C CA . ALA A 1 79 ? 0.013 2.369 -1.054 1.00 90.62 79 ALA A CA 1
ATOM 652 C C . ALA A 1 79 ? 0.412 2.221 0.428 1.00 90.62 79 ALA A C 1
ATOM 654 O O . ALA A 1 79 ? -0.441 2.338 1.308 1.00 90.62 79 ALA A O 1
ATOM 655 N N . ILE A 1 80 ? 1.688 1.952 0.725 1.00 90.19 80 ILE A N 1
ATOM 656 C CA . ILE A 1 80 ? 2.198 1.870 2.093 1.00 90.19 80 ILE A CA 1
ATOM 657 C C . ILE A 1 80 ? 2.600 3.274 2.540 1.00 90.19 80 ILE A C 1
ATOM 659 O O . ILE A 1 80 ? 3.545 3.855 2.006 1.00 90.19 80 ILE A O 1
ATOM 663 N N . SER A 1 81 ? 1.912 3.803 3.555 1.00 88.00 81 SER A N 1
ATOM 664 C CA . SER A 1 81 ? 2.317 5.072 4.160 1.00 88.00 81 SER A CA 1
ATOM 665 C C . SER A 1 81 ? 3.743 4.962 4.729 1.00 88.00 81 SER A C 1
ATOM 667 O O . SER A 1 81 ? 4.054 3.987 5.425 1.00 88.00 81 SER A O 1
ATOM 669 N N . PRO A 1 82 ? 4.629 5.940 4.464 1.00 87.00 82 PRO A N 1
ATOM 670 C CA . PRO A 1 82 ? 6.001 5.922 4.966 1.00 87.00 82 PRO A CA 1
ATOM 671 C C . PRO A 1 82 ? 6.094 6.137 6.486 1.00 87.00 82 PRO A C 1
ATOM 673 O O . PRO A 1 82 ? 7.163 5.918 7.060 1.00 87.00 82 PRO A O 1
ATOM 676 N N . MET A 1 83 ? 5.015 6.582 7.143 1.00 90.75 83 MET A N 1
ATOM 677 C CA . MET A 1 83 ? 4.986 6.918 8.568 1.00 90.75 83 MET A CA 1
ATOM 678 C C . MET A 1 83 ? 3.660 6.499 9.224 1.00 90.75 83 MET A C 1
ATOM 680 O O . MET A 1 83 ? 2.639 6.324 8.567 1.00 90.75 83 MET A O 1
ATOM 684 N N . SER A 1 84 ? 3.670 6.337 10.549 1.00 90.81 84 SER A N 1
ATOM 685 C CA . SER A 1 84 ? 2.482 6.041 11.363 1.00 90.81 84 SER A CA 1
ATOM 686 C C . SER A 1 84 ? 1.593 7.258 11.648 1.00 90.81 84 SER A C 1
ATOM 688 O O . SER A 1 84 ? 0.626 7.134 12.400 1.00 90.81 84 SER A O 1
ATOM 690 N N . ASP A 1 85 ? 1.879 8.419 11.062 1.00 91.00 85 ASP A N 1
ATOM 691 C CA . ASP A 1 85 ? 1.215 9.690 11.362 1.00 91.00 85 ASP A CA 1
ATOM 692 C C . ASP A 1 85 ? -0.287 9.665 11.038 1.00 91.00 85 ASP A C 1
ATOM 694 O O . ASP A 1 85 ? -1.092 10.241 11.770 1.00 91.00 85 ASP A O 1
ATOM 698 N N . GLU A 1 86 ? -0.694 8.950 9.986 1.00 87.12 86 GLU A N 1
ATOM 699 C CA . GLU A 1 86 ? -2.107 8.753 9.647 1.00 87.12 86 GLU A CA 1
ATOM 700 C C . GLU A 1 86 ? -2.859 8.006 10.755 1.00 87.12 86 GLU A C 1
ATOM 702 O O . GLU A 1 86 ? -3.933 8.436 11.183 1.00 87.12 86 GLU A O 1
ATOM 707 N N . CYS A 1 87 ? -2.265 6.924 11.269 1.00 88.88 87 CYS A N 1
ATOM 708 C CA . CYS A 1 87 ? -2.831 6.156 12.375 1.00 88.88 87 CYS A CA 1
ATOM 709 C C . CYS A 1 87 ? -2.819 6.973 13.673 1.00 88.88 87 CYS A C 1
ATOM 711 O O . CYS A 1 87 ? -3.808 6.995 14.398 1.00 88.88 87 CYS A O 1
ATOM 713 N N . GLU A 1 88 ? -1.732 7.690 13.961 1.00 91.56 88 GLU A N 1
ATOM 714 C CA . GLU A 1 88 ? -1.618 8.556 15.140 1.00 91.56 88 GLU A CA 1
ATOM 715 C C . GLU A 1 88 ? -2.651 9.690 15.126 1.00 91.56 88 GLU A C 1
ATOM 717 O O . GLU A 1 88 ? -3.266 9.987 16.158 1.00 91.56 88 GLU A O 1
ATOM 722 N N . ARG A 1 89 ? -2.902 10.289 13.956 1.00 90.25 89 ARG A N 1
ATOM 723 C CA . ARG A 1 89 ? -3.944 11.304 13.762 1.00 90.25 89 A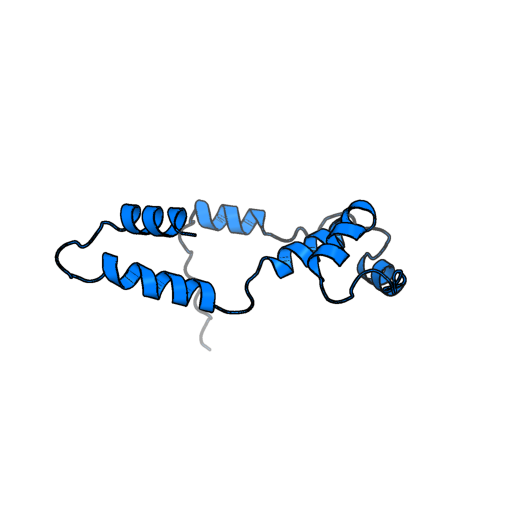RG A CA 1
ATOM 724 C C . ARG A 1 89 ? -5.339 10.723 14.001 1.00 90.25 89 ARG A C 1
ATOM 726 O O . ARG A 1 89 ? -6.126 11.357 14.704 1.00 90.25 89 ARG A O 1
ATOM 733 N N . LEU A 1 90 ? -5.615 9.519 13.492 1.00 89.56 90 LEU A N 1
ATOM 734 C CA . LEU A 1 90 ? -6.876 8.797 13.715 1.00 89.56 90 LEU A CA 1
ATOM 735 C C . LEU A 1 90 ? -7.070 8.427 15.196 1.00 89.56 90 LEU A C 1
ATOM 737 O O . LEU A 1 90 ? -8.142 8.621 15.762 1.00 89.56 90 LEU A O 1
ATOM 741 N N . PHE A 1 91 ? -6.030 7.958 15.885 1.00 87.69 91 PHE A N 1
ATOM 742 C CA . PHE A 1 91 ? -6.133 7.664 17.319 1.00 87.69 91 PHE A CA 1
ATOM 743 C C . PHE A 1 91 ? -6.311 8.925 18.163 1.00 87.69 91 PHE A C 1
ATOM 745 O O . PHE A 1 91 ? -7.029 8.911 19.166 1.00 87.69 91 PHE A O 1
ATOM 752 N N . SER A 1 92 ? -5.715 10.037 17.737 1.00 88.44 92 SER A N 1
ATOM 753 C CA . SER A 1 92 ? -5.902 11.332 18.389 1.00 88.44 92 SER A CA 1
ATOM 754 C C . SER A 1 92 ? -7.347 11.831 18.270 1.00 88.44 92 SER A C 1
ATOM 756 O O . SER A 1 92 ? -7.879 12.351 19.254 1.00 88.44 92 SER A O 1
ATOM 758 N N . SER A 1 93 ? -8.015 11.643 17.121 1.00 84.44 93 SER A N 1
ATOM 759 C CA . SER A 1 93 ? -9.447 11.965 16.971 1.00 84.44 93 SER A CA 1
ATOM 760 C C . SER A 1 93 ? -10.338 11.016 17.770 1.00 84.44 93 SER A C 1
ATOM 762 O O . SER A 1 93 ? -11.219 11.476 18.506 1.00 84.44 93 SER A O 1
ATOM 764 N N . ALA A 1 94 ? -10.063 9.711 17.700 1.00 87.25 94 ALA A N 1
ATOM 765 C CA . ALA A 1 94 ? -10.817 8.679 18.409 1.00 87.25 94 ALA A CA 1
ATOM 766 C C . ALA A 1 94 ? -10.718 8.804 19.941 1.00 87.25 94 ALA A C 1
ATOM 768 O O . ALA A 1 94 ? -11.602 8.353 20.667 1.00 87.25 94 ALA A O 1
ATOM 769 N N . ASN A 1 95 ? -9.689 9.472 20.470 1.00 86.31 95 ASN A N 1
ATOM 770 C CA . ASN A 1 95 ? -9.518 9.681 21.909 1.00 86.31 95 ASN A CA 1
ATOM 771 C C . ASN A 1 95 ? -10.766 10.284 22.593 1.00 86.31 95 ASN A C 1
ATOM 773 O O . ASN A 1 95 ? -11.067 9.955 23.740 1.00 86.31 95 ASN A O 1
ATOM 777 N N . LEU A 1 96 ? -11.536 11.125 21.890 1.00 80.62 96 LEU A N 1
ATOM 778 C CA . LEU A 1 96 ? -12.765 11.735 22.418 1.00 80.62 96 LEU A CA 1
ATOM 779 C C . LEU A 1 96 ? -13.904 10.732 22.658 1.00 80.62 96 LEU A C 1
ATOM 781 O O . LEU A 1 96 ? -14.727 10.963 23.542 1.00 80.62 96 LEU A O 1
ATOM 785 N N . THR A 1 97 ? -13.967 9.651 21.879 1.00 80.94 97 THR A N 1
ATOM 786 C CA . THR A 1 97 ? -14.989 8.596 21.994 1.00 80.94 97 THR A CA 1
ATOM 787 C C . THR A 1 97 ? -14.509 7.417 22.845 1.00 80.94 97 THR A C 1
ATOM 789 O O . THR A 1 97 ? -15.329 6.673 23.392 1.00 80.94 97 THR A O 1
ATOM 792 N N . VAL A 1 98 ? -13.186 7.282 23.005 1.00 81.19 98 VAL A N 1
ATOM 793 C CA . VAL A 1 98 ? -12.520 6.290 23.862 1.00 81.19 98 VAL A CA 1
ATOM 794 C C . VAL A 1 98 ? -12.482 6.726 25.334 1.00 81.19 98 VAL A C 1
ATOM 796 O O . VAL A 1 98 ? -12.726 5.898 26.217 1.00 81.19 98 VAL A O 1
ATOM 799 N N . VAL A 1 99 ? -12.171 7.998 25.621 1.00 73.50 99 VAL A N 1
ATOM 800 C CA . VAL A 1 99 ? -12.002 8.519 26.993 1.00 73.50 99 VAL A CA 1
ATOM 801 C C . VAL A 1 99 ? -13.333 8.980 27.594 1.00 73.50 99 VAL A C 1
ATOM 803 O O . VAL A 1 99 ? -14.226 9.462 26.906 1.00 73.50 99 VAL A O 1
ATOM 806 N N . ASP A 1 100 ? -13.454 8.832 28.916 1.00 61.38 100 ASP A N 1
ATOM 807 C CA . ASP A 1 100 ? -14.681 8.883 29.725 1.00 61.38 100 ASP A CA 1
ATOM 808 C C . ASP A 1 100 ? -15.318 10.285 29.894 1.00 61.38 100 ASP A C 1
ATOM 810 O O . ASP A 1 100 ? -15.715 10.707 30.982 1.00 61.38 100 ASP A O 1
ATOM 814 N N . ARG A 1 101 ? -15.442 11.059 28.812 1.00 56.84 101 ARG A N 1
ATOM 815 C CA . ARG A 1 101 ? -16.267 12.274 28.795 1.00 56.84 101 ARG A CA 1
ATOM 816 C C . ARG A 1 101 ? -17.721 11.897 28.496 1.00 56.84 101 ARG A C 1
ATOM 818 O O . ARG A 1 101 ? -18.183 12.042 27.376 1.00 56.84 101 ARG A O 1
ATOM 825 N N . ARG A 1 102 ? -18.449 11.405 29.509 1.00 58.72 102 ARG A N 1
ATOM 826 C CA . ARG A 1 102 ? -19.928 11.228 29.537 1.00 58.72 102 ARG A CA 1
ATOM 827 C C . ARG A 1 102 ? -20.590 10.509 28.332 1.00 58.72 102 ARG A C 1
ATOM 829 O O . ARG A 1 102 ? -21.803 10.615 28.175 1.00 58.72 102 ARG A O 1
ATOM 836 N N . GLY A 1 103 ? -19.850 9.740 27.528 1.00 68.62 103 GLY A N 1
ATOM 837 C CA . GLY A 1 103 ? -20.382 9.101 26.317 1.00 68.62 103 GLY A CA 1
ATOM 838 C C . GLY A 1 103 ? -19.455 8.076 25.663 1.00 68.62 103 GLY A C 1
ATOM 839 O O . GLY A 1 103 ? -19.401 8.019 24.439 1.00 68.62 103 GLY A O 1
ATOM 840 N N . ARG A 1 104 ? -18.708 7.292 26.457 1.00 79.38 104 ARG A N 1
ATOM 841 C CA . ARG A 1 104 ? -17.803 6.254 25.936 1.00 79.38 104 ARG A CA 1
ATOM 842 C C . ARG A 1 104 ? -18.562 5.293 25.022 1.00 79.38 104 ARG A C 1
ATOM 844 O O . ARG A 1 104 ? -19.531 4.659 25.444 1.00 79.38 104 ARG A O 1
ATOM 851 N N . LEU A 1 105 ? -18.098 5.176 23.784 1.00 85.62 105 LEU A N 1
ATOM 852 C CA . LEU A 1 105 ? -18.702 4.299 22.790 1.00 85.62 105 LEU A CA 1
ATOM 853 C C . LEU A 1 105 ? -18.055 2.911 22.836 1.00 85.62 105 LEU A C 1
ATOM 855 O O . LEU A 1 105 ? -16.941 2.726 23.334 1.00 85.62 105 LEU A O 1
ATOM 859 N N . LYS A 1 106 ? -18.786 1.908 22.350 1.00 88.94 106 LYS A N 1
ATOM 860 C CA . LYS A 1 106 ? -18.235 0.563 22.165 1.00 88.94 106 LYS A CA 1
ATOM 861 C C . LYS A 1 106 ? -17.247 0.565 20.992 1.00 88.94 106 LYS A C 1
ATOM 863 O O . LYS A 1 106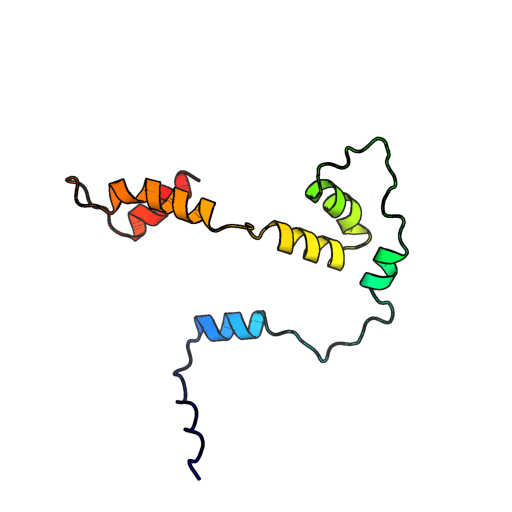 ? -17.359 1.397 20.097 1.00 88.94 106 LYS A O 1
ATOM 868 N N . ALA A 1 107 ? -16.277 -0.350 21.013 1.00 88.31 107 ALA A N 1
ATOM 869 C CA . ALA A 1 107 ? -15.176 -0.378 20.045 1.00 88.31 107 ALA A CA 1
ATOM 870 C C . ALA A 1 107 ? -15.646 -0.513 18.585 1.00 88.31 107 ALA A C 1
ATOM 872 O O . ALA A 1 1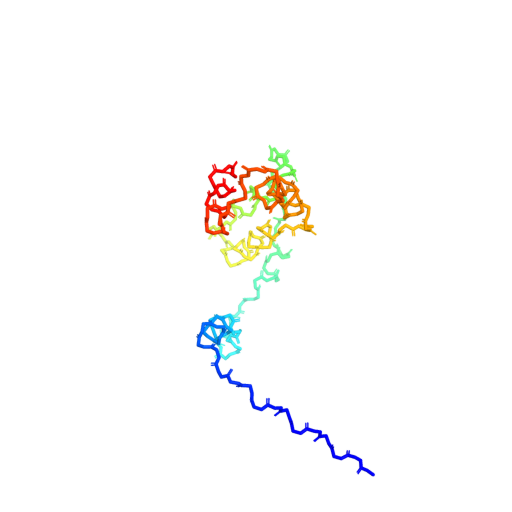07 ? -15.117 0.172 17.721 1.00 88.31 107 ALA A O 1
ATOM 873 N N . ASP A 1 108 ? -16.679 -1.318 18.340 1.00 91.31 108 ASP A N 1
ATOM 874 C CA . ASP A 1 108 ? -17.346 -1.475 17.041 1.00 91.31 108 ASP A CA 1
ATOM 875 C C . ASP A 1 108 ? -17.948 -0.158 16.525 1.00 91.31 108 ASP A C 1
ATOM 877 O O . ASP A 1 108 ? -17.842 0.171 15.346 1.00 91.31 108 ASP A O 1
ATOM 881 N N . ILE A 1 109 ? -18.543 0.633 17.421 1.00 90.06 109 ILE A N 1
ATOM 882 C CA . ILE A 1 109 ? -19.102 1.948 17.084 1.00 90.06 109 ILE A CA 1
ATOM 883 C C . ILE A 1 109 ? -17.976 2.948 16.797 1.00 90.06 109 ILE A C 1
ATOM 885 O O . ILE A 1 109 ? -18.088 3.733 15.862 1.00 90.06 109 ILE A O 1
ATOM 889 N N . ILE A 1 110 ? -16.893 2.923 17.579 1.00 88.94 110 ILE A N 1
ATOM 890 C CA . ILE A 1 110 ? -15.734 3.806 17.374 1.00 88.94 110 ILE A CA 1
ATOM 891 C C . ILE A 1 110 ? -15.074 3.515 16.023 1.00 88.94 110 ILE A C 1
ATOM 893 O O . ILE A 1 110 ? -14.820 4.448 15.265 1.00 88.94 110 ILE A O 1
ATOM 897 N N . GLU A 1 111 ? -14.858 2.237 15.706 1.00 90.00 111 GLU A N 1
ATOM 898 C CA . GLU A 1 111 ? -14.346 1.787 14.410 1.00 90.00 111 GLU A CA 1
ATOM 899 C C . GLU A 1 111 ? -15.236 2.288 13.267 1.00 90.00 111 GLU A C 1
ATOM 901 O O . GLU A 1 111 ? -14.757 2.986 12.376 1.00 90.00 111 GLU A O 1
ATOM 906 N N . ALA A 1 112 ? -16.547 2.031 13.337 1.00 91.31 112 ALA A N 1
ATOM 907 C CA . ALA A 1 112 ? -17.489 2.488 12.318 1.00 91.31 112 ALA A CA 1
ATOM 908 C C . ALA A 1 112 ? -17.494 4.019 12.163 1.00 91.31 112 ALA A C 1
ATOM 910 O O . ALA A 1 112 ? -17.546 4.528 11.043 1.00 91.31 112 ALA A O 1
ATOM 911 N N . CYS A 1 113 ? -17.421 4.765 13.268 1.00 87.81 113 CYS A N 1
ATOM 912 C CA . CYS A 1 113 ? -17.380 6.224 13.242 1.00 87.81 113 CYS A CA 1
ATOM 913 C C . CYS A 1 113 ? -16.125 6.765 12.551 1.00 87.81 113 CYS A C 1
ATOM 915 O O . CYS A 1 113 ? -16.251 7.675 11.733 1.00 87.81 113 CYS A O 1
ATOM 917 N N . GLU A 1 114 ? -14.936 6.236 12.847 1.00 88.19 114 GLU A N 1
ATOM 918 C CA . GLU A 1 114 ? -13.707 6.701 12.191 1.00 88.19 114 GLU A CA 1
ATOM 919 C C . GLU A 1 114 ? -13.640 6.245 10.724 1.00 88.19 114 GLU A C 1
ATOM 921 O O . GLU A 1 114 ? -13.235 7.035 9.876 1.00 88.19 114 GLU A O 1
ATOM 926 N N . CYS A 1 115 ? -14.141 5.049 10.382 1.00 88.94 115 CYS A N 1
ATOM 927 C CA . CYS A 1 115 ? -14.238 4.595 8.988 1.00 88.94 115 CYS A CA 1
ATOM 928 C C . CYS A 1 115 ? -15.165 5.462 8.120 1.00 88.94 115 CYS A C 1
ATOM 930 O O . CYS A 1 115 ? -14.914 5.602 6.930 1.00 88.94 115 CYS A O 1
ATOM 932 N N . VAL A 1 116 ? -16.235 6.034 8.686 1.00 89.00 116 VAL A N 1
ATOM 933 C CA . VAL A 1 116 ? -17.156 6.939 7.962 1.00 89.00 116 VAL A CA 1
ATOM 934 C C . VAL A 1 116 ? -16.595 8.361 7.838 1.00 89.00 116 VAL A C 1
ATOM 936 O O . VAL A 1 116 ? -17.017 9.119 6.967 1.00 89.00 116 VAL A O 1
ATOM 939 N N . ARG A 1 117 ? -15.676 8.752 8.727 1.00 81.31 117 ARG A N 1
ATOM 940 C CA . ARG A 1 117 ? -15.040 10.079 8.719 1.00 81.31 117 ARG A CA 1
ATOM 941 C C . ARG A 1 117 ? -13.856 10.177 7.756 1.00 81.31 117 ARG A C 1
ATOM 943 O O . ARG A 1 117 ? -13.494 11.303 7.414 1.00 81.31 117 ARG A O 1
ATOM 950 N N . ALA A 1 118 ? -13.237 9.043 7.434 1.00 65.06 118 ALA A N 1
ATOM 951 C CA . ALA A 1 118 ? -12.075 8.931 6.557 1.00 65.06 118 ALA A CA 1
ATOM 952 C C . ALA A 1 118 ? -12.426 9.142 5.077 1.00 65.06 118 ALA A C 1
ATOM 954 O O . ALA A 1 118 ? -13.563 8.810 4.672 1.00 65.06 118 ALA A O 1
#

Organism: NCBI:txid111463

Radius of gyration: 23.16 Å; chains: 1; bounding box: 47×46×52 Å

Foldseek 3Di:
DDDPDDPPPDDDDPVVVVVCVVPDDPPPDPDDPDDLVVVVVPDDLDPDPPPPPPDPLVSLVVCCVVSVVVSVVSVVVVVDDPDCVVVVVLVVVLCVLCDPPPHNDDPVVSVVVSVVVD

pLDDT: mean 77.75, std 12.4, range [50.03, 93.81]

InterPro domains:
  IPR008906 HAT, C-terminal dimerisation domain [PF05699] (37-117)
  IPR012337 Ribonuclease H-like superfamily [SSF53098] (54-117)

Secondary structure (DSSP, 8-state):
-PPPPPPP-PPP-HHHHHHHHHT---TTSPPPSS-HHHHHHHS-S---TTS-TT-HHHHHHHTTTTSHHHHHHHHHHHTS-SSTHHHHHHHHHHHHHHS-SS-PPPHHHHHHHHHHH-

Sequence (118 aa):
MVLPLKPAERDPDPAFDRQREHKRIRINGPVSATDLYEQYIATDRLYNDKAGHDDAIAYWLSRYDSQRDLARFALDLFAISPMSDECERLFSSANLTVVDRRGRLKADIIEACECVRA